Protein AF-A0A6A3H2G5-F1 (afdb_monomer_lite)

Structure (mmCIF, N/CA/C/O backbone):
data_AF-A0A6A3H2G5-F1
#
_entry.id   AF-A0A6A3H2G5-F1
#
loop_
_atom_site.group_PDB
_atom_site.id
_atom_site.type_symbol
_atom_site.label_atom_id
_atom_site.label_alt_id
_atom_site.label_comp_id
_atom_site.label_asym_id
_atom_site.label_entity_id
_atom_site.label_seq_id
_atom_site.pdbx_PDB_ins_code
_atom_site.Cartn_x
_atom_site.Cartn_y
_atom_site.Cartn_z
_atom_site.occupancy
_atom_site.B_iso_or_equiv
_atom_site.auth_seq_id
_atom_site.auth_comp_id
_atom_site.auth_asym_id
_atom_site.auth_atom_id
_atom_site.pdbx_PDB_model_num
ATOM 1 N N . MET A 1 1 ? 19.445 -62.691 -6.482 1.00 43.31 1 MET A N 1
ATOM 2 C CA . MET A 1 1 ? 19.884 -61.386 -5.944 1.00 43.31 1 MET A CA 1
ATOM 3 C C . MET A 1 1 ? 19.629 -60.335 -7.017 1.00 43.31 1 MET A C 1
ATOM 5 O O . MET A 1 1 ? 20.420 -60.216 -7.940 1.00 43.31 1 MET A O 1
ATOM 9 N N . ARG A 1 2 ? 18.464 -59.676 -6.994 1.00 47.34 2 ARG A N 1
ATOM 10 C CA . ARG A 1 2 ? 18.140 -58.590 -7.931 1.00 47.34 2 ARG A CA 1
ATOM 11 C C . ARG A 1 2 ? 18.332 -57.278 -7.182 1.00 47.34 2 ARG A C 1
ATOM 13 O O . ARG A 1 2 ? 17.487 -56.904 -6.377 1.00 47.34 2 ARG A O 1
ATOM 20 N N . LEU A 1 3 ? 19.491 -56.660 -7.392 1.00 51.72 3 LEU A N 1
ATOM 21 C CA . LEU A 1 3 ? 19.832 -55.333 -6.887 1.00 51.72 3 LEU A CA 1
ATOM 22 C C . LEU A 1 3 ? 19.009 -54.314 -7.693 1.00 51.72 3 LEU A C 1
ATOM 24 O O . LEU A 1 3 ? 19.402 -53.897 -8.777 1.00 51.72 3 LEU A O 1
ATOM 28 N N . GLY A 1 4 ? 17.795 -54.025 -7.226 1.00 55.25 4 GLY A N 1
ATOM 29 C CA . GLY A 1 4 ? 16.933 -52.999 -7.806 1.00 55.25 4 GLY A CA 1
ATOM 30 C C . GLY A 1 4 ? 17.299 -51.646 -7.214 1.00 55.25 4 GLY A C 1
ATOM 31 O O . GLY A 1 4 ? 16.881 -51.328 -6.106 1.00 55.25 4 GLY A O 1
ATOM 32 N N . THR A 1 5 ? 18.122 -50.881 -7.925 1.00 57.00 5 THR A N 1
ATOM 33 C CA . THR A 1 5 ? 18.561 -49.539 -7.533 1.00 57.00 5 THR A CA 1
ATOM 34 C C . THR A 1 5 ? 17.360 -48.591 -7.474 1.00 57.00 5 THR A C 1
ATOM 36 O O . THR A 1 5 ? 16.778 -48.254 -8.503 1.00 57.00 5 THR A O 1
ATOM 39 N N . VAL A 1 6 ? 16.972 -48.169 -6.271 1.00 61.28 6 VAL A N 1
ATOM 40 C CA . VAL A 1 6 ? 15.913 -47.173 -6.060 1.00 61.28 6 VAL A CA 1
ATOM 41 C C . VAL A 1 6 ? 16.528 -45.785 -6.244 1.00 61.28 6 VAL A C 1
ATOM 43 O O . VAL A 1 6 ? 17.314 -45.338 -5.415 1.00 61.28 6 VAL A O 1
ATOM 46 N N . ILE A 1 7 ? 16.204 -45.111 -7.349 1.00 63.66 7 ILE A N 1
ATOM 47 C CA . ILE A 1 7 ? 16.638 -43.732 -7.611 1.00 63.66 7 ILE A CA 1
ATOM 48 C C . ILE A 1 7 ? 15.642 -42.794 -6.919 1.00 63.66 7 ILE A C 1
ATOM 50 O O . ILE A 1 7 ? 14.568 -42.511 -7.445 1.00 63.66 7 ILE A O 1
ATOM 54 N N . THR A 1 8 ? 15.973 -42.336 -5.713 1.00 58.47 8 THR A N 1
ATOM 55 C CA . THR A 1 8 ? 15.209 -41.300 -5.004 1.00 58.47 8 THR A CA 1
ATOM 56 C C . THR A 1 8 ? 15.532 -39.927 -5.593 1.00 58.47 8 THR A C 1
ATOM 58 O O . THR A 1 8 ? 16.593 -39.365 -5.328 1.00 58.47 8 THR A O 1
ATOM 61 N N . LEU A 1 9 ? 14.615 -39.382 -6.394 1.00 62.47 9 LEU A N 1
ATOM 62 C CA . LEU A 1 9 ? 14.641 -37.989 -6.845 1.00 62.47 9 LEU A CA 1
ATOM 63 C C . LEU A 1 9 ? 14.221 -37.085 -5.678 1.00 62.47 9 LEU A C 1
ATOM 65 O O . LEU A 1 9 ? 13.036 -36.942 -5.389 1.00 62.47 9 LEU A O 1
ATOM 69 N N . ALA A 1 10 ? 15.193 -36.496 -4.982 1.00 65.00 10 ALA A N 1
ATOM 70 C CA . ALA A 1 10 ? 14.933 -35.460 -3.989 1.00 65.00 10 ALA A CA 1
ATOM 71 C C . ALA A 1 10 ? 14.652 -34.131 -4.710 1.00 65.00 10 ALA A C 1
ATOM 73 O O . ALA A 1 10 ? 15.570 -33.429 -5.129 1.00 65.00 10 ALA A O 1
ATOM 74 N N . SER A 1 11 ? 13.379 -33.791 -4.898 1.00 65.44 11 SER A N 1
ATOM 75 C CA . SER A 1 11 ? 12.966 -32.487 -5.418 1.00 65.44 11 SER A CA 1
ATOM 76 C C . SER A 1 11 ? 13.115 -31.419 -4.330 1.00 65.44 11 SER A C 1
ATOM 78 O O . SER A 1 11 ? 12.305 -31.350 -3.406 1.00 65.44 11 SER A O 1
ATOM 80 N N . ALA A 1 12 ? 14.155 -30.589 -4.434 1.00 65.50 12 ALA A N 1
ATOM 81 C CA . ALA A 1 12 ? 14.323 -29.395 -3.612 1.00 65.50 12 ALA A CA 1
ATOM 82 C C . ALA A 1 12 ? 13.407 -28.278 -4.141 1.00 65.50 12 ALA A C 1
ATOM 84 O O . ALA A 1 12 ? 13.654 -27.713 -5.206 1.00 65.50 12 ALA A O 1
ATOM 85 N N . ALA A 1 13 ? 12.334 -27.971 -3.412 1.00 65.75 13 ALA A N 1
ATOM 86 C CA . ALA A 1 13 ? 11.519 -26.792 -3.677 1.00 65.75 13 ALA A CA 1
ATOM 87 C C . ALA A 1 13 ? 12.251 -25.558 -3.126 1.00 65.75 13 ALA A C 1
ATOM 89 O O . ALA A 1 13 ? 12.324 -25.360 -1.915 1.00 65.75 13 ALA A O 1
ATOM 90 N N . VAL A 1 14 ? 12.827 -24.746 -4.012 1.00 64.94 14 VAL A N 1
ATOM 91 C CA . VAL A 1 14 ? 13.403 -23.446 -3.648 1.00 64.94 14 VAL A CA 1
ATOM 92 C C . VAL A 1 14 ? 12.251 -22.445 -3.575 1.00 64.94 14 VAL A C 1
ATOM 94 O O . VAL A 1 14 ? 11.668 -22.093 -4.599 1.00 64.94 14 VAL A O 1
ATOM 97 N N . GLY A 1 15 ? 11.876 -22.024 -2.367 1.00 61.16 15 GLY A N 1
ATOM 98 C CA . GLY A 1 15 ? 10.897 -20.954 -2.180 1.00 61.16 15 GLY A CA 1
ATOM 99 C C . GLY A 1 15 ? 11.502 -19.611 -2.585 1.00 61.16 15 GLY A C 1
ATOM 100 O O . GLY A 1 15 ? 12.503 -19.194 -2.006 1.00 61.16 15 GLY A O 1
ATOM 101 N N . LEU A 1 16 ? 10.909 -18.928 -3.569 1.00 60.53 16 LEU A N 1
ATOM 102 C CA . LEU A 1 16 ? 11.214 -17.522 -3.831 1.00 60.53 16 LEU A CA 1
ATOM 103 C C . LEU A 1 16 ? 10.588 -16.692 -2.705 1.00 60.53 16 LEU A C 1
ATOM 105 O O . LEU A 1 16 ? 9.373 -16.503 -2.675 1.00 60.53 16 LEU A O 1
ATOM 109 N N . ALA A 1 17 ? 11.411 -16.210 -1.775 1.00 60.41 17 ALA A N 1
ATOM 110 C CA . ALA A 1 17 ? 10.994 -15.156 -0.863 1.00 60.41 17 ALA A CA 1
ATOM 111 C C . ALA A 1 17 ? 10.806 -13.876 -1.689 1.00 60.41 17 ALA A C 1
ATOM 113 O O . ALA A 1 17 ? 11.776 -13.315 -2.199 1.00 60.41 17 ALA A O 1
ATOM 114 N N . SER A 1 18 ? 9.556 -13.453 -1.877 1.00 64.06 18 SER A N 1
ATOM 115 C CA . SER A 1 18 ? 9.269 -12.150 -2.466 1.00 64.06 18 SER A CA 1
ATOM 116 C C . SER A 1 18 ? 9.657 -11.101 -1.431 1.00 64.06 18 SER A C 1
ATOM 118 O O . SER A 1 18 ? 9.079 -11.075 -0.348 1.00 64.06 18 SER A O 1
ATOM 120 N N . ALA A 1 19 ? 10.655 -10.272 -1.734 1.00 71.69 19 ALA A N 1
ATOM 121 C CA . ALA A 1 19 ? 10.892 -9.077 -0.944 1.00 71.69 19 ALA A CA 1
ATOM 122 C C . ALA A 1 19 ? 9.661 -8.176 -1.119 1.00 71.69 19 ALA A C 1
ATOM 124 O O . ALA A 1 19 ? 9.222 -7.887 -2.236 1.00 71.69 19 ALA A O 1
ATOM 125 N N . GLU A 1 20 ? 9.024 -7.845 -0.009 1.00 81.31 20 GLU A N 1
ATOM 126 C CA . GLU A 1 20 ? 7.931 -6.892 0.037 1.00 81.31 20 GLU A CA 1
ATOM 127 C C . GLU A 1 20 ? 8.384 -5.687 0.848 1.00 81.31 20 GLU A C 1
ATOM 129 O O . GLU A 1 20 ? 9.063 -5.816 1.868 1.00 81.31 20 GLU A O 1
ATOM 134 N N . VAL A 1 21 ? 8.040 -4.505 0.358 1.00 85.81 21 VAL A N 1
ATOM 135 C CA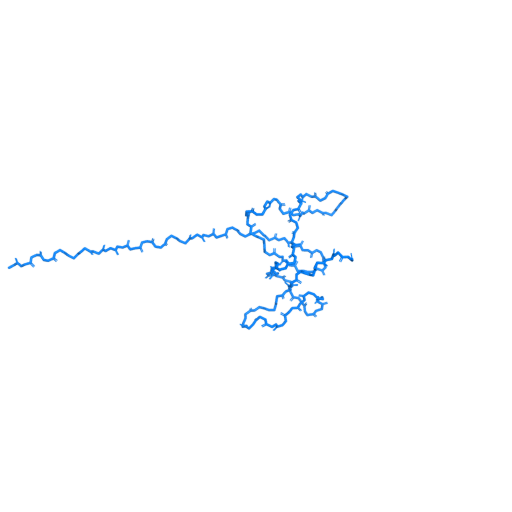 . VAL A 1 21 ? 8.435 -3.237 0.951 1.00 85.81 21 VAL A CA 1
ATOM 136 C C . VAL A 1 21 ? 7.224 -2.642 1.640 1.00 85.81 21 VAL A C 1
ATOM 138 O O . VAL A 1 21 ? 6.180 -2.442 1.021 1.00 85.81 21 VAL A O 1
ATOM 141 N N . TRP A 1 22 ? 7.362 -2.355 2.929 1.00 86.62 22 TRP A N 1
ATOM 142 C CA . TRP A 1 22 ? 6.277 -1.807 3.735 1.00 86.62 22 TRP A CA 1
ATOM 143 C C . TRP A 1 22 ? 6.351 -0.288 3.760 1.00 86.62 22 TRP A C 1
ATOM 145 O O . TRP A 1 22 ? 7.365 0.288 4.156 1.00 86.62 22 TRP A O 1
ATOM 155 N N . VAL A 1 23 ? 5.264 0.360 3.350 1.00 84.94 23 VAL A N 1
ATOM 156 C CA . VAL A 1 23 ? 5.178 1.818 3.255 1.00 84.94 23 VAL A CA 1
ATOM 157 C C . VAL A 1 23 ? 4.021 2.313 4.122 1.00 84.94 23 VAL A C 1
ATOM 159 O O . VAL A 1 23 ? 2.859 2.070 3.782 1.00 84.94 23 VAL A O 1
ATOM 162 N N . PRO A 1 24 ? 4.306 2.986 5.252 1.00 83.31 24 PRO A N 1
ATOM 163 C CA . PRO A 1 24 ? 3.272 3.570 6.095 1.00 83.31 24 PRO A CA 1
ATOM 164 C C . PRO A 1 24 ? 2.706 4.839 5.451 1.00 83.31 24 PRO A C 1
ATOM 166 O O . PRO A 1 24 ? 3.457 5.748 5.093 1.00 83.31 24 PRO A O 1
ATOM 169 N N . VAL A 1 25 ? 1.379 4.925 5.342 1.00 81.38 25 VAL A N 1
ATOM 170 C CA . VAL A 1 25 ? 0.681 6.140 4.904 1.00 81.38 25 VAL A CA 1
ATOM 171 C C . VAL A 1 25 ? 0.107 6.846 6.128 1.00 81.38 25 VAL A C 1
ATOM 173 O O . VAL A 1 25 ? -0.575 6.249 6.958 1.00 81.38 25 VAL A O 1
ATOM 176 N N . GLN A 1 26 ? 0.415 8.134 6.270 1.00 79.88 26 GLN A N 1
ATOM 177 C CA . GLN A 1 26 ? -0.015 8.917 7.425 1.00 79.88 26 GLN A CA 1
ATOM 178 C C . GLN A 1 26 ? -1.548 9.030 7.466 1.00 79.88 26 GLN A C 1
ATOM 180 O O . GLN A 1 26 ? -2.164 9.360 6.456 1.00 79.88 26 GLN A O 1
ATOM 185 N N . ASN A 1 27 ? -2.138 8.759 8.638 1.00 78.00 27 ASN A N 1
ATOM 186 C CA . ASN A 1 27 ? -3.591 8.718 8.871 1.00 78.00 27 ASN A CA 1
ATOM 187 C C . ASN A 1 27 ? -4.366 7.646 8.079 1.00 78.00 27 ASN A C 1
ATOM 189 O O . ASN A 1 27 ? -5.592 7.707 8.037 1.00 78.00 27 ASN A O 1
ATOM 193 N N . ASP A 1 28 ? -3.678 6.666 7.496 1.00 81.25 28 ASP A N 1
ATOM 194 C CA . ASP A 1 28 ? -4.288 5.516 6.827 1.00 81.25 28 ASP A CA 1
ATOM 195 C C . ASP A 1 28 ? -3.645 4.229 7.373 1.00 81.25 28 ASP A C 1
ATOM 197 O O . ASP A 1 28 ? -3.462 4.097 8.584 1.00 81.25 28 ASP A O 1
ATOM 201 N N . ALA A 1 29 ? -3.284 3.297 6.496 1.00 85.56 29 ALA A N 1
ATOM 202 C CA . ALA A 1 29 ? -2.719 2.005 6.842 1.00 85.56 29 ALA A CA 1
ATOM 203 C C . ALA A 1 29 ? -1.270 1.853 6.335 1.00 85.56 29 ALA A C 1
ATOM 205 O O . ALA A 1 29 ? -0.731 2.696 5.608 1.00 85.56 29 ALA A O 1
ATOM 206 N N . VAL A 1 30 ? -0.620 0.748 6.706 1.00 85.75 30 VAL A N 1
ATOM 207 C CA . VAL A 1 30 ? 0.689 0.363 6.153 1.00 85.75 30 VAL A CA 1
ATOM 208 C C . VAL A 1 30 ? 0.467 -0.543 4.956 1.00 85.75 30 VAL A C 1
ATOM 210 O O . VAL A 1 30 ? -0.180 -1.574 5.102 1.00 85.75 30 VAL A O 1
ATOM 213 N N . TYR A 1 31 ? 1.017 -0.198 3.794 1.00 84.56 31 TYR A N 1
ATOM 214 C CA . TYR A 1 31 ? 0.830 -0.948 2.550 1.00 84.56 31 TYR A CA 1
ATOM 215 C C . TYR A 1 31 ? 2.050 -1.780 2.188 1.00 84.56 31 TYR A C 1
ATOM 217 O O . TYR A 1 31 ? 3.183 -1.341 2.375 1.00 84.56 31 TYR A O 1
ATOM 225 N N . SER A 1 32 ? 1.803 -2.968 1.638 1.00 85.19 32 SER A N 1
ATOM 226 C CA . SER A 1 32 ? 2.851 -3.827 1.092 1.00 85.19 32 SER A CA 1
ATOM 227 C C . SER A 1 32 ? 2.985 -3.595 -0.412 1.00 85.19 32 SER A C 1
ATOM 229 O O . SER A 1 32 ? 2.016 -3.710 -1.169 1.00 85.19 32 SER A O 1
ATOM 231 N N . LEU A 1 33 ? 4.189 -3.218 -0.839 1.00 84.69 33 LEU A N 1
ATOM 232 C CA . LEU A 1 33 ? 4.554 -2.992 -2.232 1.00 84.69 33 LEU A CA 1
ATOM 233 C C . LEU A 1 33 ? 5.532 -4.078 -2.696 1.00 84.69 33 LEU A C 1
ATOM 235 O O . LEU A 1 33 ? 6.401 -4.497 -1.933 1.00 84.69 33 LEU A O 1
ATOM 239 N N . PRO A 1 34 ? 5.453 -4.512 -3.963 1.00 83.69 34 PRO A N 1
ATOM 240 C CA . PRO A 1 34 ? 6.454 -5.409 -4.528 1.00 83.69 34 PRO A CA 1
ATOM 241 C C . PRO A 1 34 ? 7.808 -4.694 -4.666 1.00 83.69 34 PRO A C 1
ATOM 243 O O . PRO A 1 34 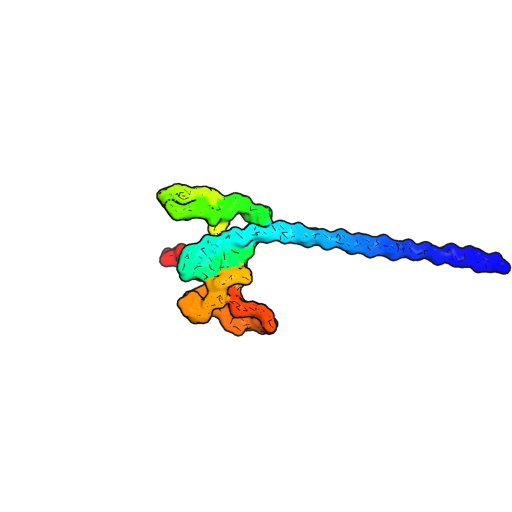? 7.852 -3.575 -5.174 1.00 83.69 34 PRO A O 1
ATOM 246 N N . ASP A 1 35 ? 8.911 -5.354 -4.302 1.00 78.50 35 ASP A N 1
ATOM 247 C CA . ASP A 1 35 ? 10.275 -4.780 -4.350 1.00 78.50 35 ASP A CA 1
ATOM 248 C C . ASP A 1 35 ? 10.655 -4.221 -5.736 1.00 78.50 35 ASP A C 1
ATOM 250 O O . ASP A 1 35 ? 11.295 -3.181 -5.867 1.00 78.50 35 ASP A O 1
ATOM 254 N N . GLY A 1 36 ? 10.157 -4.853 -6.804 1.00 77.25 36 GLY A N 1
ATOM 255 C CA . GLY A 1 36 ? 10.420 -4.449 -8.187 1.00 77.25 36 GLY A CA 1
ATOM 256 C C . GLY A 1 36 ? 9.754 -3.142 -8.637 1.00 77.25 36 GLY A C 1
ATOM 257 O O . GLY A 1 36 ? 9.934 -2.755 -9.790 1.00 77.25 36 GLY A O 1
ATOM 258 N N . ARG A 1 37 ? 8.967 -2.469 -7.784 1.00 78.56 37 ARG A N 1
ATOM 259 C CA . ARG A 1 37 ? 8.344 -1.184 -8.142 1.00 78.56 37 ARG A CA 1
ATOM 260 C C . ARG A 1 37 ? 9.345 -0.033 -8.166 1.00 78.56 37 ARG A C 1
ATOM 262 O O . ARG A 1 37 ? 9.166 0.876 -8.967 1.00 78.56 37 ARG A O 1
ATOM 269 N N . GLY A 1 38 ? 10.394 -0.093 -7.350 1.00 80.94 38 GLY A N 1
ATOM 270 C CA . GLY A 1 38 ? 11.367 0.984 -7.192 1.00 80.94 38 GLY A CA 1
ATOM 271 C C . GLY A 1 38 ? 11.368 1.555 -5.778 1.00 80.94 38 GLY A C 1
ATOM 272 O O . GLY A 1 38 ? 10.804 0.972 -4.855 1.00 80.94 38 GLY A O 1
ATOM 273 N N . GLN A 1 39 ? 12.038 2.697 -5.600 1.00 82.38 39 GLN A N 1
ATOM 274 C CA . GLN A 1 39 ? 12.219 3.283 -4.274 1.00 82.38 39 GLN A CA 1
ATOM 275 C C . GLN A 1 39 ? 10.869 3.776 -3.719 1.00 82.38 39 GLN A C 1
ATOM 277 O O . GLN A 1 39 ? 10.274 4.681 -4.322 1.00 82.38 39 GLN A O 1
ATOM 282 N N . PRO A 1 40 ? 10.392 3.214 -2.590 1.00 81.81 40 PRO A N 1
ATOM 283 C CA . PRO A 1 40 ? 9.123 3.604 -1.991 1.00 81.81 40 PRO A CA 1
ATOM 284 C C . PRO A 1 40 ? 9.126 5.088 -1.646 1.00 81.81 40 PRO A C 1
ATOM 286 O O . PRO A 1 40 ? 10.160 5.642 -1.261 1.00 81.81 40 PRO A O 1
ATOM 289 N N . CYS A 1 41 ? 7.961 5.722 -1.757 1.00 80.19 41 CYS A N 1
ATOM 290 C CA . CYS A 1 41 ? 7.839 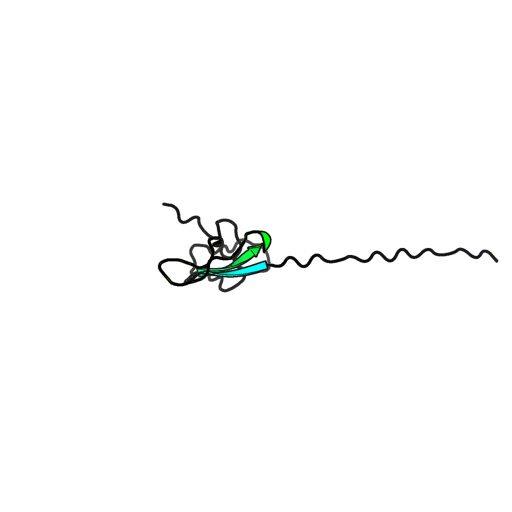7.104 -1.330 1.00 80.19 41 CYS A CA 1
ATOM 291 C C . CYS A 1 41 ? 7.901 7.213 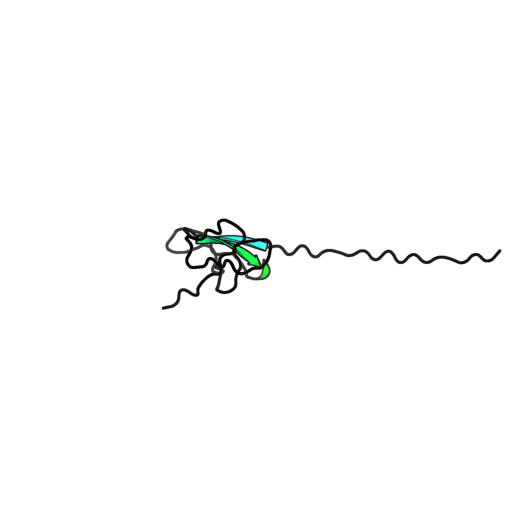0.205 1.00 80.19 41 CYS A C 1
ATOM 293 O O . CYS A 1 41 ? 7.245 6.464 0.926 1.00 80.19 41 CYS A O 1
ATOM 295 N N . SER A 1 42 ? 8.723 8.124 0.716 1.00 76.25 42 SER A N 1
ATOM 296 C CA . SER A 1 42 ? 8.945 8.348 2.141 1.00 76.25 42 SER A CA 1
ATOM 297 C C . SER A 1 42 ? 9.362 9.792 2.388 1.00 76.25 42 SER A C 1
ATOM 299 O O . SER A 1 42 ? 10.159 10.360 1.650 1.00 76.25 42 SER A O 1
ATOM 301 N N . GLY A 1 43 ? 8.844 10.408 3.442 1.00 68.25 43 GLY A N 1
ATOM 302 C CA . GLY A 1 43 ? 9.236 11.754 3.843 1.00 68.25 43 GLY A CA 1
ATOM 303 C C . GLY A 1 43 ? 8.064 12.717 3.954 1.00 68.25 43 GLY A C 1
ATOM 304 O O . GLY A 1 43 ? 7.116 12.704 3.175 1.00 68.25 43 GLY A O 1
ATOM 305 N N . THR A 1 44 ? 8.167 13.574 4.958 1.00 62.53 44 THR A N 1
ATOM 306 C CA . THR A 1 44 ? 7.234 14.647 5.286 1.00 62.53 44 THR A CA 1
ATOM 307 C C . THR A 1 44 ? 7.879 15.975 4.885 1.00 62.53 44 THR A C 1
ATOM 309 O O . THR A 1 44 ? 8.568 16.614 5.675 1.00 62.53 44 THR A O 1
ATOM 312 N N . GLY A 1 45 ? 7.729 16.378 3.620 1.00 62.19 45 GLY A N 1
ATOM 313 C CA . GLY A 1 45 ? 8.333 17.607 3.095 1.00 62.19 45 GLY A CA 1
ATOM 314 C C . GLY A 1 45 ? 7.940 17.909 1.647 1.00 62.19 45 GLY A C 1
ATOM 315 O O . GLY A 1 45 ? 7.239 17.127 1.015 1.00 62.19 45 GLY A O 1
ATOM 316 N N . ALA A 1 46 ? 8.403 19.046 1.112 1.00 61.66 46 ALA A N 1
ATOM 317 C CA . ALA A 1 46 ? 8.077 19.497 -0.250 1.00 61.66 46 ALA A CA 1
ATOM 318 C C . ALA A 1 46 ? 8.614 18.573 -1.362 1.00 61.66 46 ALA A C 1
ATOM 320 O O . ALA A 1 46 ? 8.132 18.632 -2.490 1.00 61.66 46 ALA A O 1
ATOM 321 N N . MET A 1 47 ? 9.599 17.726 -1.049 1.00 63.78 47 MET A N 1
ATOM 322 C CA . MET A 1 47 ? 10.110 16.709 -1.961 1.00 63.78 47 MET A CA 1
ATOM 323 C C . MET A 1 47 ? 10.199 15.371 -1.214 1.00 63.78 47 MET A C 1
ATOM 325 O O . MET A 1 47 ? 11.085 15.220 -0.369 1.00 63.78 47 MET A O 1
ATOM 329 N N . PRO A 1 48 ? 9.273 14.425 -1.455 1.00 70.62 48 PRO A N 1
ATOM 330 C CA . PRO A 1 48 ? 9.364 13.095 -0.867 1.00 70.62 48 PRO A CA 1
ATOM 331 C C . PRO A 1 48 ? 10.589 12.352 -1.424 1.00 70.62 48 PRO A C 1
ATOM 333 O O . PRO A 1 48 ? 10.993 12.544 -2.573 1.00 70.62 48 PRO A O 1
ATOM 336 N N . LEU A 1 49 ? 11.198 11.499 -0.604 1.00 75.31 49 LEU A N 1
ATOM 337 C CA . LEU A 1 49 ? 12.180 10.514 -1.047 1.00 75.31 49 LEU A CA 1
ATOM 338 C C . LEU A 1 49 ? 11.429 9.411 -1.786 1.00 75.31 49 LEU A C 1
ATOM 340 O O . LEU A 1 49 ? 10.566 8.783 -1.196 1.00 75.31 49 LEU A O 1
ATOM 344 N N . GLY A 1 50 ? 11.761 9.153 -3.049 1.00 74.19 50 GLY A N 1
ATOM 345 C CA . GLY A 1 50 ? 11.078 8.131 -3.849 1.00 74.19 50 GLY A CA 1
ATOM 346 C C . GLY A 1 50 ? 9.744 8.604 -4.439 1.00 74.19 50 GLY A C 1
ATOM 347 O O . GLY A 1 50 ? 9.081 9.500 -3.921 1.00 74.19 50 GLY A O 1
ATOM 348 N N . LEU A 1 51 ? 9.373 8.008 -5.573 1.00 76.81 51 LEU A N 1
ATOM 349 C CA . LEU A 1 51 ? 8.158 8.345 -6.332 1.00 76.81 51 LEU A CA 1
ATOM 350 C C . LEU A 1 51 ? 7.123 7.215 -6.306 1.00 76.81 51 LEU A C 1
ATOM 352 O O . LEU A 1 51 ? 5.975 7.399 -6.712 1.00 76.81 51 LEU A O 1
ATOM 356 N N . GLU A 1 52 ? 7.512 6.051 -5.795 1.00 85.19 52 GLU A N 1
ATOM 357 C CA . GLU A 1 52 ? 6.678 4.864 -5.798 1.00 85.19 52 GLU A CA 1
ATOM 358 C C . GLU A 1 52 ? 5.826 4.804 -4.533 1.00 85.19 52 GLU A C 1
ATOM 360 O O . GLU A 1 52 ? 6.089 4.061 -3.588 1.00 85.19 52 GLU A O 1
ATOM 365 N N . CYS A 1 53 ? 4.790 5.642 -4.508 1.00 84.12 53 CYS A N 1
ATOM 366 C CA . CYS A 1 53 ? 3.761 5.557 -3.484 1.00 84.12 53 CYS A CA 1
ATOM 367 C C . CYS A 1 53 ? 2.815 4.373 -3.718 1.00 84.12 53 CYS A C 1
ATOM 369 O O . CYS A 1 53 ? 2.602 3.959 -4.866 1.00 84.12 53 CYS A O 1
ATOM 371 N N . PRO A 1 54 ? 2.195 3.865 -2.640 1.00 82.31 54 PRO A N 1
ATOM 372 C CA . PRO A 1 54 ? 1.078 2.940 -2.732 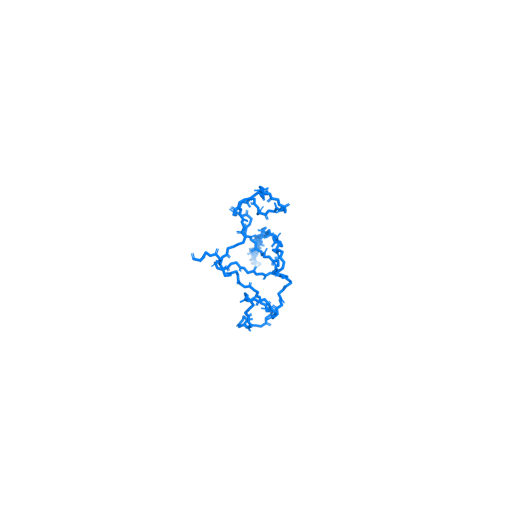1.00 82.31 54 PRO A CA 1
ATOM 373 C C . PRO A 1 54 ? -0.029 3.468 -3.674 1.00 82.31 54 PRO A C 1
ATOM 375 O O . PRO A 1 54 ? -0.379 4.649 -3.655 1.00 82.31 54 PRO A O 1
ATOM 378 N N . ARG A 1 55 ? -0.573 2.602 -4.536 1.00 82.12 55 ARG A N 1
ATOM 379 C CA . ARG A 1 55 ? -1.582 2.914 -5.565 1.00 82.12 55 ARG A CA 1
ATOM 380 C C . ARG A 1 55 ? -2.851 2.098 -5.353 1.00 82.12 55 ARG A C 1
ATOM 382 O O . ARG A 1 55 ? -2.869 1.092 -4.645 1.00 82.12 55 ARG A O 1
ATOM 389 N N . LYS A 1 56 ? -3.929 2.494 -6.037 1.00 76.44 56 LYS A N 1
ATOM 390 C CA . LYS A 1 56 ? -5.188 1.743 -6.010 1.00 76.44 56 LYS A CA 1
ATOM 391 C C . LYS A 1 56 ? -4.972 0.284 -6.386 1.00 76.44 56 LYS A C 1
ATOM 393 O O . LYS A 1 56 ? -4.430 -0.022 -7.444 1.00 76.44 56 LYS A O 1
ATOM 398 N N . GLY A 1 57 ? -5.467 -0.596 -5.523 1.00 75.81 57 GLY A N 1
ATOM 399 C CA . GLY A 1 57 ? -5.325 -2.041 -5.666 1.00 75.81 57 GLY A CA 1
ATOM 400 C C . GLY A 1 57 ? -4.264 -2.644 -4.751 1.00 75.81 57 GLY A C 1
ATOM 401 O O . GLY A 1 57 ? -4.397 -3.831 -4.443 1.00 75.81 57 GLY A O 1
ATOM 402 N N . ASP A 1 58 ? -3.312 -1.849 -4.253 1.00 80.19 58 ASP A N 1
ATOM 403 C CA . ASP A 1 58 ? -2.372 -2.305 -3.229 1.00 80.19 58 ASP A CA 1
ATOM 404 C C . ASP A 1 58 ? -3.111 -2.608 -1.926 1.00 80.19 58 ASP A C 1
ATOM 406 O O . ASP A 1 58 ? -4.149 -2.012 -1.616 1.00 80.19 58 ASP A O 1
ATOM 410 N N . MET A 1 59 ? -2.597 -3.600 -1.206 1.00 79.75 59 MET A N 1
ATOM 411 C CA . MET A 1 59 ? -3.208 -4.136 0.001 1.00 79.75 59 MET A CA 1
ATOM 412 C C . MET A 1 59 ? -2.464 -3.593 1.216 1.00 79.75 59 MET A C 1
ATOM 414 O O . MET A 1 59 ? -1.234 -3.670 1.291 1.00 79.75 59 MET A O 1
ATOM 418 N N . ALA A 1 60 ? -3.214 -3.023 2.153 1.00 83.88 60 ALA A N 1
ATOM 419 C CA . ALA A 1 60 ? -2.677 -2.721 3.465 1.00 83.88 60 ALA A CA 1
ATOM 420 C C . ALA A 1 60 ? -2.359 -4.023 4.210 1.00 83.88 60 ALA A C 1
ATOM 422 O O . ALA A 1 60 ? -3.058 -5.005 4.026 1.00 83.88 60 ALA A O 1
ATOM 423 N N . VAL A 1 61 ? -1.313 -4.045 5.029 1.00 83.56 61 VAL A N 1
ATOM 424 C CA . VAL A 1 61 ? -0.879 -5.202 5.828 1.00 83.56 61 VAL A CA 1
ATOM 425 C C . VAL A 1 61 ? -0.918 -4.933 7.333 1.00 83.56 61 VAL A C 1
ATOM 427 O O . VAL A 1 61 ? -0.955 -5.879 8.113 1.00 83.56 61 VAL A O 1
ATOM 430 N N . SER A 1 62 ? -0.958 -3.662 7.750 1.00 83.19 62 SER A N 1
ATOM 431 C CA . SER A 1 62 ? -1.096 -3.238 9.154 1.00 83.19 62 SER A CA 1
ATOM 432 C C . SER A 1 62 ? -1.963 -1.983 9.270 1.00 83.19 62 SER A C 1
ATOM 434 O O . SER A 1 62 ? -2.194 -1.304 8.271 1.00 83.19 62 SER A O 1
ATOM 436 N N . ASP A 1 63 ? -2.432 -1.684 10.487 1.00 78.75 63 ASP A N 1
ATOM 437 C CA . ASP A 1 63 ? -3.191 -0.469 10.842 1.00 78.75 63 ASP A CA 1
ATOM 438 C C . ASP A 1 63 ? -4.492 -0.296 10.040 1.00 78.75 63 ASP A C 1
ATOM 440 O O . ASP A 1 63 ? -4.981 0.802 9.793 1.00 78.75 63 ASP A O 1
ATOM 444 N N . CYS A 1 64 ? -5.096 -1.417 9.639 1.00 79.88 64 CYS A N 1
ATOM 445 C CA . CYS A 1 64 ? -6.405 -1.423 9.002 1.00 79.88 64 CYS A CA 1
ATOM 446 C C . CYS A 1 64 ? -7.498 -1.238 10.054 1.00 79.88 64 CYS A C 1
ATOM 448 O O . CYS A 1 64 ? -7.738 -2.107 10.897 1.00 79.88 64 CYS A O 1
ATOM 450 N N . HIS A 1 65 ? -8.179 -0.102 9.996 1.00 78.81 65 HIS A N 1
ATOM 451 C CA . HIS A 1 65 ? -9.259 0.238 10.910 1.00 78.81 65 HIS A CA 1
ATOM 452 C C . HIS A 1 65 ? -10.537 0.549 10.141 1.00 78.81 65 HIS A C 1
ATOM 454 O O . HIS A 1 65 ? -10.494 1.183 9.091 1.00 78.81 65 HIS A O 1
ATOM 460 N N . SER A 1 66 ? -11.685 0.170 10.704 1.00 75.88 66 SER A N 1
ATOM 461 C CA . SER A 1 66 ? -13.006 0.393 10.097 1.00 75.88 66 SER A CA 1
ATOM 462 C C . SER A 1 66 ? -13.392 1.867 9.954 1.00 75.88 66 SER A C 1
ATOM 464 O O . SER A 1 66 ? -14.375 2.188 9.297 1.00 75.88 66 SER A O 1
ATOM 466 N N . GLY A 1 67 ? -12.636 2.771 10.586 1.00 74.12 67 GLY A N 1
ATOM 467 C CA . GLY A 1 67 ? -12.770 4.216 10.405 1.00 74.12 67 GLY A CA 1
ATOM 468 C C . GLY A 1 67 ? -12.107 4.750 9.131 1.00 74.12 67 GLY A C 1
ATOM 469 O O . GLY A 1 67 ? -12.290 5.923 8.818 1.00 74.12 67 GLY A O 1
ATOM 470 N N . LEU A 1 68 ? -11.340 3.927 8.409 1.00 74.19 68 LEU A N 1
ATOM 471 C CA . LEU A 1 68 ? -10.702 4.314 7.154 1.00 74.19 68 LEU A CA 1
ATOM 472 C C . LEU A 1 68 ? -11.691 4.169 6.000 1.00 74.19 68 LEU A C 1
ATOM 474 O O . LEU A 1 68 ? -12.334 3.135 5.836 1.00 74.19 68 LEU A O 1
ATOM 478 N N . GLU A 1 69 ? -11.778 5.182 5.139 1.00 71.31 69 GLU A N 1
ATOM 479 C CA . GLU A 1 69 ? -12.665 5.139 3.967 1.00 71.31 69 GLU A CA 1
ATOM 480 C C . GLU A 1 69 ? -12.302 4.027 2.972 1.00 71.31 69 GLU A C 1
ATOM 482 O O . GLU A 1 69 ? -13.101 3.664 2.108 1.00 71.31 69 GLU A O 1
ATOM 487 N N . THR A 1 70 ? -11.064 3.558 3.041 1.00 69.31 70 THR A N 1
ATOM 488 C CA . THR A 1 70 ? -10.443 2.520 2.221 1.00 69.31 70 THR A CA 1
ATOM 489 C C . THR A 1 70 ? -10.667 1.117 2.785 1.00 69.31 70 THR A C 1
ATOM 491 O O . THR A 1 70 ? -10.307 0.148 2.121 1.00 69.31 70 THR A O 1
ATOM 494 N N . PHE A 1 71 ? -11.252 0.987 3.977 1.00 72.38 71 PHE A N 1
ATOM 495 C CA . PHE A 1 71 ? -11.465 -0.283 4.663 1.00 72.38 71 PHE A CA 1
ATOM 496 C C . PHE A 1 71 ? -12.477 -1.182 3.943 1.00 72.38 71 PHE A C 1
ATOM 498 O O . PHE A 1 71 ? -13.555 -0.729 3.555 1.00 72.38 71 PHE A O 1
ATOM 505 N N . ASP A 1 72 ? -12.133 -2.461 3.785 1.00 72.19 72 ASP A N 1
ATOM 506 C CA . ASP A 1 72 ? -12.989 -3.465 3.158 1.00 72.19 72 ASP A CA 1
ATOM 507 C C . ASP A 1 72 ? -13.127 -4.710 4.059 1.00 72.19 72 ASP A C 1
ATOM 509 O O . ASP A 1 72 ? -12.161 -5.431 4.328 1.00 72.19 72 ASP A O 1
ATOM 513 N N . ASP A 1 73 ? -14.356 -4.960 4.525 1.00 68.44 73 ASP A N 1
ATOM 514 C CA . ASP A 1 73 ? -14.734 -6.105 5.369 1.00 68.44 73 ASP A CA 1
ATOM 515 C C . ASP A 1 73 ? -14.880 -7.432 4.593 1.00 68.44 73 ASP A C 1
ATOM 517 O O . ASP A 1 73 ? -15.213 -8.470 5.169 1.00 68.44 73 ASP A O 1
ATOM 521 N N . VAL A 1 74 ? -14.694 -7.434 3.268 1.00 59.19 74 VAL A N 1
ATOM 522 C CA . VAL A 1 74 ? -15.203 -8.497 2.382 1.00 59.19 74 VAL A CA 1
ATOM 523 C C . VAL A 1 74 ? -14.149 -9.566 2.063 1.00 59.19 74 VAL A C 1
ATOM 525 O O . VAL A 1 74 ? -14.477 -10.616 1.495 1.00 59.19 74 VAL A O 1
ATOM 528 N N . THR A 1 75 ? -12.889 -9.397 2.481 1.00 56.31 75 THR A N 1
ATOM 529 C CA . THR A 1 75 ? -11.839 -10.395 2.203 1.00 56.31 75 THR A CA 1
ATOM 530 C C . THR A 1 75 ? -11.937 -11.588 3.164 1.00 56.31 75 THR A C 1
ATOM 532 O O . THR A 1 75 ? -11.298 -11.652 4.210 1.00 56.31 75 THR A O 1
ATOM 535 N N . ARG A 1 76 ? -12.793 -12.544 2.784 1.00 51.03 76 ARG A N 1
ATOM 536 C CA . ARG A 1 76 ? -13.148 -13.803 3.463 1.00 51.03 76 ARG A CA 1
ATOM 537 C C . ARG A 1 76 ? -11.971 -14.537 4.134 1.00 51.03 76 ARG A C 1
ATOM 539 O O . ARG A 1 76 ? -11.410 -15.466 3.558 1.00 51.03 76 ARG A O 1
ATOM 546 N N . GLY A 1 77 ? -11.702 -14.214 5.397 1.00 50.66 77 GLY A N 1
ATOM 547 C CA . GLY A 1 77 ? -11.221 -15.199 6.365 1.00 50.66 77 GLY A CA 1
ATOM 548 C C . GLY A 1 77 ? -10.090 -14.780 7.292 1.00 50.66 77 GLY A C 1
ATOM 549 O O . GLY A 1 77 ? -10.045 -15.333 8.385 1.00 50.66 77 GLY A O 1
ATOM 550 N N . TYR A 1 78 ? -9.212 -13.837 6.928 1.00 51.34 78 TYR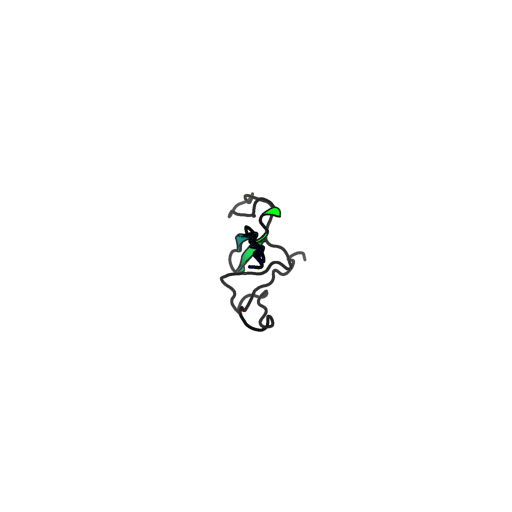 A N 1
ATOM 551 C CA . TYR A 1 78 ? -8.009 -13.605 7.752 1.00 51.34 78 TYR A CA 1
ATOM 552 C C . TYR A 1 78 ? -7.548 -12.160 7.923 1.00 51.34 78 TYR A C 1
ATOM 554 O O . TYR A 1 78 ? -6.716 -11.936 8.798 1.00 51.34 78 TYR A O 1
ATOM 562 N N . THR A 1 79 ? -8.098 -11.173 7.207 1.00 53.22 79 THR A N 1
ATOM 563 C CA . THR A 1 79 ? -7.665 -9.791 7.445 1.00 53.22 79 THR A CA 1
ATOM 564 C C . THR A 1 79 ? -8.612 -8.766 6.844 1.00 53.22 79 THR A C 1
ATOM 566 O O . THR A 1 79 ? -8.864 -8.742 5.640 1.00 53.22 79 THR A O 1
ATOM 569 N N . PHE A 1 80 ? -9.126 -7.900 7.708 1.00 65.50 80 PHE A N 1
ATOM 570 C CA . PHE A 1 80 ? -9.765 -6.659 7.312 1.00 65.50 80 PHE A CA 1
ATOM 571 C C . PHE A 1 80 ? -8.684 -5.765 6.701 1.00 65.50 80 PHE A C 1
ATOM 573 O O . PHE A 1 80 ? -7.789 -5.330 7.423 1.00 65.50 80 PHE A O 1
ATOM 580 N N . PHE A 1 81 ? -8.707 -5.550 5.387 1.00 69.12 81 PHE A N 1
ATOM 581 C CA . PHE A 1 81 ? -7.641 -4.831 4.691 1.00 69.12 81 PHE A CA 1
ATOM 582 C C . PHE A 1 81 ? -8.172 -3.574 4.016 1.00 69.12 81 PHE A C 1
ATOM 584 O O . PHE A 1 81 ? -9.180 -3.603 3.314 1.00 69.12 81 PHE A O 1
ATOM 591 N N . ALA A 1 82 ? -7.453 -2.471 4.201 1.00 73.56 82 ALA A N 1
ATOM 592 C CA . ALA A 1 82 ? -7.698 -1.240 3.473 1.00 73.56 82 ALA A CA 1
ATOM 593 C C . ALA A 1 82 ? -7.136 -1.316 2.037 1.00 73.56 82 ALA A C 1
ATOM 595 O O . ALA A 1 82 ? -6.060 -1.871 1.787 1.00 73.56 82 ALA A O 1
ATOM 596 N N . LYS A 1 83 ? -7.884 -0.757 1.081 1.00 71.31 83 LYS A N 1
ATOM 597 C CA . LYS A 1 83 ? -7.538 -0.597 -0.338 1.00 71.31 83 LYS A CA 1
ATOM 598 C C . LYS A 1 83 ? -7.453 0.882 -0.680 1.00 71.31 83 LYS A C 1
ATOM 600 O O . LYS A 1 83 ? -8.440 1.599 -0.554 1.00 71.31 83 LYS A O 1
ATOM 605 N N . ILE A 1 84 ? -6.332 1.319 -1.242 1.00 74.50 84 ILE A N 1
ATOM 606 C CA . ILE A 1 84 ? -6.151 2.724 -1.640 1.00 74.50 84 ILE A CA 1
ATOM 607 C C . ILE A 1 84 ? -7.203 3.120 -2.667 1.00 74.50 84 ILE A C 1
ATOM 609 O O . ILE A 1 84 ? -7.319 2.513 -3.734 1.00 74.50 84 ILE A O 1
ATOM 613 N N . LYS A 1 85 ? -7.959 4.175 -2.373 1.00 60.34 85 LYS A N 1
ATOM 614 C CA . LYS A 1 85 ? -8.786 4.856 -3.368 1.00 60.34 85 LYS A CA 1
ATOM 615 C C . LYS A 1 85 ? -7.870 5.769 -4.182 1.00 60.34 85 LYS A C 1
ATOM 617 O O . LYS A 1 85 ? -7.027 6.460 -3.622 1.00 60.34 85 LYS A O 1
ATOM 622 N N . THR A 1 86 ? -7.990 5.761 -5.512 1.00 50.50 86 THR A N 1
ATOM 623 C CA . THR A 1 86 ? -7.290 6.745 -6.351 1.00 50.50 86 THR A CA 1
ATOM 624 C C . THR A 1 86 ? -7.804 8.132 -5.985 1.00 50.50 86 THR A C 1
ATOM 626 O O . THR A 1 86 ? -8.897 8.503 -6.404 1.00 50.50 86 THR A O 1
ATOM 629 N N . GLY A 1 87 ? -7.031 8.878 -5.200 1.00 42.28 87 GLY A N 1
ATOM 630 C CA . GLY A 1 87 ? -7.207 10.311 -5.020 1.00 42.28 87 GLY A CA 1
ATOM 631 C C . GLY A 1 87 ? -6.716 11.042 -6.263 1.00 42.28 87 GLY A C 1
ATOM 632 O O . GLY A 1 87 ? -5.615 11.578 -6.276 1.00 42.28 87 GLY A O 1
ATOM 633 N N . VAL A 1 88 ? -7.516 11.020 -7.322 1.00 35.31 88 VAL A N 1
ATOM 634 C CA . VAL A 1 88 ? -7.495 12.070 -8.341 1.00 35.31 88 VAL A CA 1
ATOM 635 C C . VAL A 1 88 ? -8.939 12.566 -8.392 1.00 35.31 88 VAL A C 1
ATOM 637 O O . VAL A 1 88 ? -9.807 11.733 -8.669 1.00 35.31 88 VAL A O 1
ATOM 640 N N . PRO A 1 89 ? -9.236 13.827 -8.026 1.00 42.75 89 PRO A N 1
ATOM 641 C CA . PRO A 1 89 ? -10.528 14.405 -8.374 1.00 42.75 89 PRO A CA 1
ATOM 642 C C . PRO A 1 89 ? -10.725 14.404 -9.895 1.00 42.75 89 PRO A C 1
ATOM 644 O O . PRO A 1 89 ? -9.730 14.635 -10.621 1.00 42.75 89 PRO A O 1
#

Sequence (89 aa):
MRLGTVITLASAAVGLASAEVWVPVQNDAVYSLPDGRGQPCSGTGAMPLGLECPRKGDMAVSDCHSGLETFDDVTRGYTFFAKIKTGVP

pLDDT: mean 70.41, std 12.24, range [35.31, 86.62]

Secondary structure (DSSP, 8-state):
-------------------EEEEEPTTS-EEEEEGGG-SBPB-SSSS-B-SB---TTPEEEE---TTSTTEETTSTTT--EEB------

Organism: NCBI:txid129364

Radius of gyration: 21.3 Å; chains: 1; bounding box: 35×81×19 Å

Foldseek 3Di:
DDPDDDDDDDDDDDDDDFDWDWDQDPPAAIWTDGPVQDDEWADDDPDTDDDHYADFPTKGDGPQDPPDPQWDPPPPDDDGIGGDDPPDD